Protein AF-A0A959X731-F1 (afdb_monomer)

Foldseek 3Di:
DVLVVVLVVLLPDDDDDVVVCVVVVVVQLVVQLVVQVVCCVVVLAAPPDR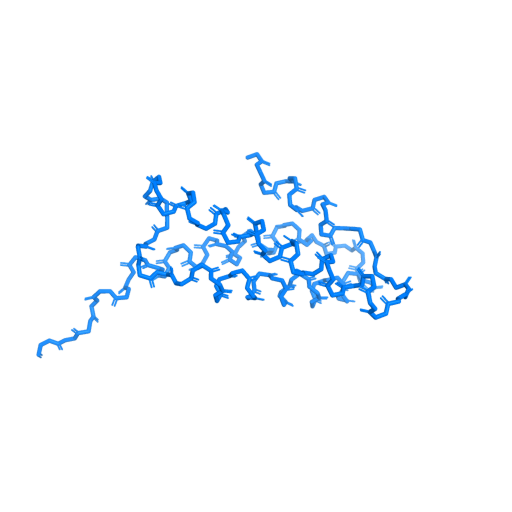SNVLSVVLVVLSVVQNVVCVVPVVDDSSVVSVVVVNVNSVVRVVVPDDDD

Secondary structure (DSSP, 8-state):
-HHHHHHHHHTS---S-HHHHHHHHHHHHHHHHHHHHHHHHTTSS-TTS-HHHHHHHHHHHHHHHHHHHHH-TT--HHHHHHHHHHHHHHHHTTTT----

Nearest PDB structures (foldseek):
  5gpa-assembly1_B  TM=6.880E-01  e=8.996E-01  Halalkalibacterium halodurans C-125
  3whc-assembly3_F  TM=6.532E-01  e=7.529E-01  Bacillus subtilis subsp. subtilis str. 168
  3eup-assembly1_B  TM=7.053E-01  e=1.446E+00  Cytophaga hutchinsonii ATCC 33406
  5h9t-assembly4_H  TM=6.123E-01  e=1.629E+00  Pseudomonas aeruginosa PAO1
  4yze-assembly2_D  TM=6.148E-01  e=4.210E+00  Escherichia coli K-12

Sequence (100 aa):
QLYIEFSAEASIGLHPAHGFFTERYDWVRGQLEQIVRGAQASGEMGPEADPAEVAALIVAAADGLQQQWLLDRSIDMAARLRRLWDGVVAHSHRAVVTQS

Solvent-accessible surface area (backbone atoms only — not comparable to full-atom values): 5773 Å² total; per-residue (Å²): 113,70,65,63,54,53,41,57,61,71,63,61,82,87,88,89,55,77,71,67,46,51,60,51,49,54,48,52,39,54,51,40,24,51,50,43,50,50,31,32,77,71,63,68,26,28,84,81,49,56,35,66,60,54,23,51,52,53,50,55,50,49,57,54,42,51,58,49,31,74,77,38,78,84,56,59,56,55,66,51,56,46,55,50,51,54,50,48,33,66,47,31,66,55,75,79,79,71,83,132

Mean predicted aligned error: 8.48 Å

Radius of gyration: 14.85 Å; Cα contacts (8 Å, |Δi|>4): 57; chains: 1; bounding box: 30×29×49 Å

Structure (mmCIF, N/CA/C/O backbone):
data_AF-A0A959X731-F1
#
_entry.id   AF-A0A959X731-F1
#
loop_
_atom_site.group_PDB
_atom_site.id
_atom_site.type_symbol
_atom_site.label_atom_id
_atom_site.label_alt_id
_atom_site.label_comp_id
_atom_site.label_asym_id
_atom_site.label_entity_id
_atom_site.label_seq_id
_atom_site.pdbx_PDB_ins_code
_atom_site.Cartn_x
_atom_site.Cartn_y
_atom_site.Cartn_z
_atom_site.occupancy
_atom_site.B_iso_or_equiv
_atom_site.auth_seq_id
_atom_site.auth_comp_id
_atom_site.auth_asym_id
_atom_site.auth_atom_id
_atom_site.pdbx_PDB_model_num
ATOM 1 N N . GLN A 1 1 ? -13.848 -2.359 -6.146 1.00 45.94 1 GLN A N 1
ATOM 2 C CA . GLN A 1 1 ? -13.688 -1.585 -7.396 1.00 45.94 1 GLN A CA 1
ATOM 3 C C . GLN A 1 1 ? -12.411 -0.740 -7.361 1.00 45.94 1 GLN A C 1
ATOM 5 O O . GLN A 1 1 ? -11.593 -0.913 -8.250 1.00 45.94 1 GLN A O 1
ATOM 10 N N . LEU A 1 2 ? -12.156 0.005 -6.275 1.00 50.59 2 LEU A N 1
ATOM 11 C CA . LEU A 1 2 ? -10.950 0.833 -6.060 1.00 50.59 2 LEU A CA 1
ATOM 12 C C . LEU A 1 2 ? -9.592 0.133 -6.275 1.00 50.59 2 LEU A C 1
ATOM 14 O O . LEU A 1 2 ? -8.636 0.717 -6.754 1.00 50.59 2 LEU A O 1
ATOM 18 N N . TYR A 1 3 ? -9.490 -1.148 -5.942 1.00 45.25 3 TYR A N 1
ATOM 19 C CA . TYR A 1 3 ? -8.245 -1.897 -6.102 1.00 45.25 3 TYR A CA 1
ATOM 20 C C . TYR A 1 3 ? -7.847 -2.159 -7.563 1.00 45.25 3 TYR A C 1
ATOM 22 O O . TYR A 1 3 ? -6.668 -2.240 -7.890 1.00 45.25 3 TYR A O 1
ATOM 30 N N . ILE A 1 4 ? -8.839 -2.319 -8.445 1.00 46.81 4 ILE A N 1
ATOM 31 C CA . ILE A 1 4 ? -8.597 -2.441 -9.888 1.00 46.81 4 ILE A CA 1
ATOM 32 C C . ILE A 1 4 ? -8.070 -1.100 -10.414 1.00 46.81 4 ILE A C 1
ATOM 34 O O . ILE A 1 4 ? -7.181 -1.075 -11.255 1.00 46.81 4 ILE A O 1
ATOM 38 N N . GLU A 1 5 ? -8.572 0.001 -9.856 1.00 47.31 5 GLU A N 1
ATOM 39 C CA . GLU A 1 5 ? -8.141 1.368 -10.152 1.00 47.31 5 GLU A CA 1
ATOM 40 C C . GLU A 1 5 ? -6.696 1.609 -9.685 1.00 47.31 5 GLU A C 1
ATOM 42 O O . GLU A 1 5 ? -5.849 1.998 -10.485 1.00 47.31 5 GLU A O 1
ATOM 47 N N . PHE A 1 6 ? -6.362 1.216 -8.451 1.00 49.94 6 PHE A N 1
ATOM 48 C CA . PHE A 1 6 ? -4.987 1.248 -7.943 1.00 49.94 6 PHE A CA 1
ATOM 49 C C . PHE A 1 6 ? -4.038 0.355 -8.761 1.00 49.94 6 PHE A C 1
ATOM 51 O O . PHE A 1 6 ? -2.907 0.736 -9.053 1.00 49.94 6 PHE A O 1
ATOM 58 N N . SER A 1 7 ? -4.501 -0.820 -9.197 1.00 47.62 7 SER A N 1
ATOM 59 C CA . SER A 1 7 ? -3.718 -1.702 -10.068 1.00 47.62 7 SER A CA 1
ATOM 60 C C . SER A 1 7 ? -3.446 -1.098 -11.449 1.00 47.62 7 SER A C 1
ATOM 62 O O . SER A 1 7 ? -2.400 -1.384 -12.039 1.00 47.62 7 SER A O 1
ATOM 64 N N . ALA A 1 8 ? -4.378 -0.307 -11.985 1.00 45.88 8 ALA A N 1
ATOM 65 C CA . ALA A 1 8 ? -4.186 0.393 -13.249 1.00 45.88 8 ALA A CA 1
ATOM 66 C C . ALA A 1 8 ? -3.155 1.522 -13.095 1.00 45.88 8 ALA A C 1
ATOM 68 O O . ALA A 1 8 ? -2.279 1.666 -13.947 1.00 45.88 8 ALA A O 1
ATOM 69 N N . GLU A 1 9 ? -3.186 2.257 -11.980 1.00 44.16 9 GLU A N 1
ATOM 70 C CA . GLU A 1 9 ? -2.203 3.308 -11.688 1.00 44.16 9 GLU A CA 1
ATOM 71 C C . GLU A 1 9 ? -0.804 2.755 -11.380 1.00 44.16 9 GLU A C 1
ATOM 73 O O . GLU A 1 9 ? 0.191 3.323 -11.834 1.00 44.16 9 GLU A O 1
ATOM 78 N N . ALA A 1 10 ? -0.715 1.608 -10.698 1.00 49.66 10 ALA A N 1
ATOM 79 C CA . ALA A 1 10 ? 0.543 0.903 -10.433 1.00 49.66 10 ALA A CA 1
ATOM 80 C C . ALA A 1 10 ? 1.200 0.332 -11.706 1.00 49.66 10 ALA A C 1
ATOM 82 O O . ALA A 1 10 ? 2.389 0.020 -11.709 1.00 49.66 10 ALA A O 1
ATOM 83 N N . SER A 1 11 ? 0.443 0.211 -12.803 1.00 46.25 11 SER A N 1
ATOM 84 C CA . SER A 1 11 ? 0.958 -0.235 -14.105 1.00 46.25 11 SER A CA 1
ATOM 85 C C . SER A 1 11 ? 1.591 0.903 -14.925 1.00 46.25 11 SER A C 1
ATOM 87 O O . SER A 1 11 ? 2.113 0.661 -16.017 1.00 46.25 11 SER A O 1
ATOM 89 N N . ILE A 1 12 ? 1.573 2.147 -14.429 1.00 46.38 12 ILE A N 1
ATOM 90 C CA . ILE A 1 12 ? 2.178 3.294 -15.115 1.00 46.38 12 ILE A CA 1
ATOM 91 C C . ILE A 1 12 ? 3.696 3.273 -14.875 1.00 46.38 12 ILE A C 1
ATOM 93 O O . ILE A 1 12 ? 4.193 3.653 -13.818 1.00 46.38 12 ILE A O 1
ATOM 97 N N . GLY A 1 13 ? 4.423 2.793 -15.888 1.00 44.88 13 GLY A N 1
ATOM 98 C CA . GLY A 1 13 ? 5.879 2.649 -15.914 1.00 44.88 13 GLY A CA 1
ATOM 99 C C . GLY A 1 13 ? 6.669 3.887 -15.458 1.00 44.88 13 GLY A C 1
ATOM 100 O O . GLY A 1 13 ? 6.341 5.020 -15.804 1.00 44.88 13 GLY A O 1
ATOM 101 N N . LEU A 1 14 ? 7.750 3.650 -14.707 1.00 50.59 14 LEU A N 1
ATOM 102 C CA . LEU A 1 14 ? 8.647 4.663 -14.137 1.00 50.59 14 LEU A CA 1
ATOM 103 C C . LEU A 1 14 ? 9.920 4.852 -14.992 1.00 50.59 14 LEU A C 1
ATOM 105 O O . LEU A 1 14 ? 10.562 3.856 -15.321 1.00 50.59 14 LEU A O 1
ATOM 109 N N . HIS A 1 15 ? 10.272 6.117 -15.305 1.00 40.88 15 HIS A N 1
ATOM 110 C CA . HIS A 1 15 ? 11.600 6.811 -15.234 1.00 40.88 15 HIS A CA 1
ATOM 111 C C . HIS A 1 15 ? 11.672 8.019 -16.220 1.00 40.88 15 HIS A C 1
ATOM 113 O O . HIS A 1 15 ? 11.077 7.880 -17.288 1.00 40.88 15 HIS A O 1
ATOM 119 N N . PRO A 1 16 ? 12.428 9.149 -16.017 1.00 46.78 16 PRO A N 1
ATOM 120 C CA . PRO A 1 16 ? 13.201 9.708 -14.878 1.00 46.78 16 PRO A CA 1
ATOM 121 C C . PRO A 1 16 ? 12.849 11.199 -14.494 1.00 46.78 16 PRO A C 1
ATOM 123 O O . PRO A 1 16 ? 12.557 12.000 -15.372 1.00 46.78 16 PRO A O 1
ATOM 126 N N . ALA A 1 17 ? 12.958 11.603 -13.212 1.00 39.66 17 ALA A N 1
ATOM 127 C CA . ALA A 1 17 ? 13.274 12.961 -12.691 1.00 39.66 17 ALA A CA 1
ATOM 128 C C . ALA A 1 17 ? 12.982 13.020 -11.177 1.00 39.66 17 ALA A C 1
ATOM 130 O O . ALA A 1 17 ? 11.829 13.037 -10.757 1.00 39.66 17 ALA A O 1
ATOM 131 N N . HIS A 1 18 ? 14.025 13.038 -10.346 1.00 41.59 18 HIS A N 1
ATOM 132 C CA . HIS A 1 18 ? 13.937 12.838 -8.891 1.00 41.59 18 HIS A CA 1
ATOM 133 C C . HIS A 1 18 ? 12.929 13.772 -8.181 1.00 41.59 18 HIS A C 1
ATOM 135 O O . HIS A 1 18 ? 12.204 13.314 -7.309 1.00 41.59 18 HIS A O 1
ATOM 141 N N . GLY A 1 19 ? 12.800 15.036 -8.612 1.00 39.59 19 GLY A N 1
ATOM 142 C CA . GLY A 1 19 ? 11.834 15.990 -8.040 1.00 39.59 19 GLY A CA 1
ATOM 143 C C . GLY A 1 19 ? 10.373 15.749 -8.444 1.00 39.59 19 GLY A C 1
ATOM 144 O O . GLY A 1 19 ? 9.482 15.891 -7.616 1.00 39.59 19 GLY A O 1
ATOM 145 N N . 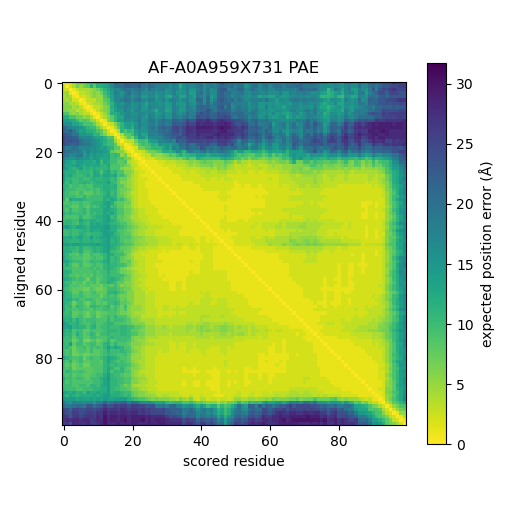PHE A 1 20 ? 1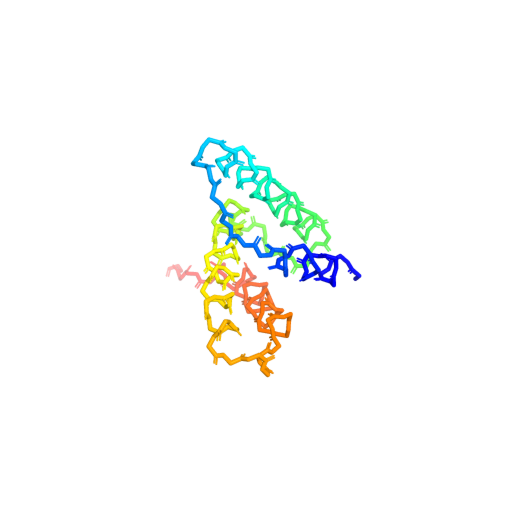0.124 15.301 -9.679 1.00 41.97 20 PHE A N 1
ATOM 146 C CA . PHE A 1 20 ? 8.778 14.921 -10.134 1.00 41.97 20 PHE A CA 1
ATOM 147 C C . PHE A 1 20 ? 8.315 13.605 -9.487 1.00 41.97 20 PHE A C 1
ATOM 149 O O . PHE A 1 20 ? 7.119 13.365 -9.327 1.00 41.97 20 PHE A O 1
ATOM 156 N N . PHE A 1 21 ? 9.265 12.753 -9.080 1.00 54.47 21 PHE A N 1
ATOM 157 C CA . PHE A 1 21 ? 8.962 11.513 -8.374 1.00 54.47 21 PHE A CA 1
ATOM 158 C C . PHE A 1 21 ? 8.590 11.721 -6.916 1.00 54.47 21 PHE A C 1
ATOM 160 O O . PHE A 1 21 ? 7.663 11.054 -6.485 1.00 54.47 21 PHE A O 1
ATOM 167 N N . THR A 1 22 ? 9.234 12.624 -6.175 1.00 61.91 22 THR A N 1
ATOM 168 C CA . THR A 1 22 ? 8.916 12.804 -4.748 1.00 61.91 22 THR A CA 1
ATOM 169 C C . THR A 1 22 ? 7.488 13.301 -4.545 1.00 61.91 22 THR A C 1
ATOM 171 O O . THR A 1 22 ? 6.736 12.681 -3.805 1.00 61.91 22 THR A O 1
ATOM 174 N N . GLU A 1 23 ? 7.059 14.333 -5.279 1.00 64.19 23 GLU A N 1
ATOM 175 C CA . GLU A 1 23 ? 5.690 14.863 -5.165 1.00 64.19 23 GLU A CA 1
ATOM 176 C C . GLU A 1 23 ? 4.635 13.827 -5.573 1.00 64.19 23 GLU A C 1
A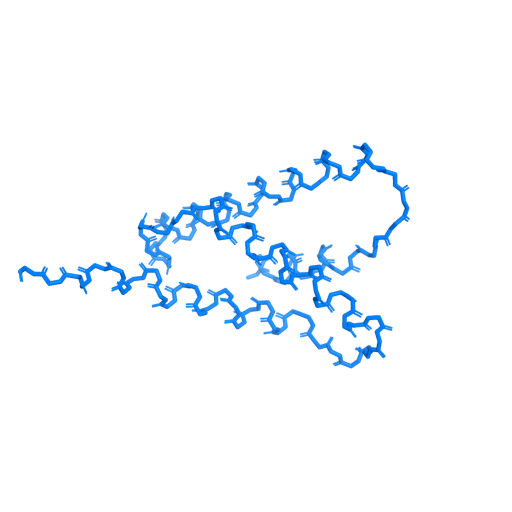TOM 178 O O . GLU A 1 23 ? 3.604 13.679 -4.915 1.00 64.19 23 GLU A O 1
ATOM 183 N N . ARG A 1 24 ? 4.901 13.059 -6.637 1.00 68.88 24 ARG A N 1
ATOM 184 C CA . ARG A 1 24 ? 4.007 11.979 -7.071 1.00 68.88 24 ARG A CA 1
ATOM 185 C C . ARG A 1 24 ? 4.000 10.813 -6.082 1.00 68.88 24 ARG A C 1
ATOM 187 O O . ARG A 1 24 ? 2.949 10.225 -5.860 1.00 68.88 24 ARG A O 1
ATOM 194 N N . TYR A 1 25 ? 5.143 10.481 -5.498 1.00 72.69 25 TYR A N 1
ATOM 195 C CA . TYR A 1 25 ? 5.288 9.415 -4.511 1.00 72.69 25 TYR A CA 1
ATOM 196 C C . TYR A 1 25 ? 4.563 9.762 -3.209 1.00 72.69 25 TYR A C 1
ATOM 198 O O . TYR A 1 25 ? 3.784 8.953 -2.707 1.00 72.69 25 TYR A O 1
ATOM 206 N N . ASP A 1 26 ? 4.734 10.989 -2.717 1.00 80.62 26 ASP A N 1
ATOM 207 C CA . ASP A 1 26 ? 4.025 11.506 -1.546 1.00 80.62 26 ASP A CA 1
ATOM 208 C C . ASP A 1 26 ? 2.518 11.580 -1.803 1.00 80.62 26 ASP A C 1
ATOM 210 O O . ASP A 1 26 ? 1.720 11.215 -0.938 1.00 80.62 26 ASP A O 1
ATOM 214 N N . TRP A 1 27 ? 2.111 11.960 -3.019 1.00 81.06 27 TRP A N 1
ATOM 215 C CA . TRP A 1 27 ? 0.708 11.919 -3.423 1.00 81.06 27 TRP A CA 1
ATOM 216 C C . TRP A 1 27 ? 0.142 10.492 -3.402 1.00 81.06 27 TRP A C 1
ATOM 218 O O . TRP A 1 27 ? -0.900 10.272 -2.785 1.00 81.06 27 TRP A O 1
ATOM 228 N N . VAL A 1 28 ? 0.829 9.509 -4.004 1.00 82.31 28 VAL A N 1
ATOM 229 C CA . VAL A 1 28 ? 0.392 8.096 -4.002 1.00 82.31 28 VAL A CA 1
ATOM 230 C C . VAL A 1 28 ? 0.300 7.549 -2.577 1.00 82.31 28 VAL A C 1
ATOM 232 O O . VAL A 1 28 ? -0.697 6.913 -2.228 1.00 82.31 28 VAL A O 1
ATOM 235 N N . ARG A 1 29 ? 1.297 7.826 -1.728 1.00 87.06 29 ARG A N 1
ATOM 236 C CA . ARG A 1 29 ? 1.263 7.443 -0.309 1.00 87.06 29 ARG A CA 1
ATOM 237 C C . ARG A 1 29 ? 0.079 8.072 0.410 1.00 87.06 29 ARG A C 1
ATOM 239 O O . ARG A 1 29 ? -0.665 7.357 1.074 1.00 87.06 29 ARG A O 1
ATOM 246 N N . GLY A 1 30 ? -0.149 9.369 0.212 1.00 87.75 30 GLY A N 1
ATOM 247 C CA . GLY A 1 30 ? -1.284 10.076 0.794 1.00 87.75 30 GLY A CA 1
ATOM 248 C C . GLY A 1 30 ? -2.627 9.462 0.393 1.00 87.75 30 GLY A C 1
ATOM 249 O O . GLY A 1 30 ? -3.485 9.272 1.254 1.00 87.75 30 GLY A O 1
ATOM 250 N N . GLN A 1 31 ? -2.804 9.091 -0.880 1.00 87.25 31 GLN A N 1
ATOM 251 C CA . GLN A 1 31 ? -4.012 8.395 -1.342 1.00 87.25 31 GLN A CA 1
ATOM 252 C C . GLN A 1 31 ? -4.175 7.028 -0.668 1.00 87.25 31 GLN A C 1
ATOM 254 O O . GLN A 1 31 ? -5.252 6.712 -0.164 1.00 87.25 31 GLN A O 1
ATOM 259 N N . LEU A 1 32 ? -3.105 6.234 -0.604 1.00 87.94 32 LEU A N 1
ATOM 260 C CA . LEU A 1 32 ? -3.126 4.926 0.052 1.00 87.94 32 LEU A CA 1
ATOM 261 C C . LEU A 1 32 ? -3.461 5.018 1.539 1.00 87.94 32 LEU A C 1
ATOM 263 O O . LEU A 1 32 ? -4.251 4.218 2.035 1.00 87.94 32 LEU A O 1
ATOM 267 N N . GLU A 1 33 ? -2.935 6.012 2.246 1.00 94.62 33 GLU A N 1
ATOM 268 C CA . GLU A 1 33 ? -3.311 6.226 3.640 1.00 94.62 33 GLU A CA 1
ATOM 269 C C . GLU A 1 33 ? -4.801 6.561 3.795 1.00 94.62 33 GLU A C 1
ATOM 271 O O . GLU A 1 33 ? -5.436 6.090 4.738 1.00 94.62 33 GLU A O 1
ATOM 276 N N . GLN A 1 34 ? -5.386 7.355 2.885 1.00 94.06 34 GLN A N 1
ATOM 277 C CA . GLN A 1 34 ? -6.833 7.610 2.910 1.00 94.06 34 GLN A CA 1
ATOM 278 C C . GLN A 1 34 ? -7.637 6.335 2.649 1.00 94.06 34 GLN A C 1
ATOM 280 O O . GLN A 1 34 ? -8.673 6.128 3.279 1.00 94.06 34 GLN A O 1
ATOM 285 N N . ILE A 1 35 ? -7.149 5.458 1.769 1.00 92.12 35 ILE A N 1
ATOM 286 C CA . ILE A 1 35 ? -7.762 4.148 1.521 1.00 92.12 35 ILE A CA 1
ATOM 287 C C . ILE A 1 35 ? -7.738 3.302 2.794 1.00 92.12 35 ILE A C 1
ATOM 289 O O . ILE A 1 35 ? -8.766 2.738 3.167 1.00 92.12 35 ILE A O 1
ATOM 293 N N . VAL A 1 36 ? -6.604 3.259 3.497 1.00 94.12 36 VAL A N 1
ATOM 294 C CA . VAL A 1 36 ? -6.491 2.545 4.775 1.00 94.12 36 VAL A CA 1
ATOM 295 C C . VAL A 1 36 ? -7.444 3.129 5.818 1.00 94.12 36 VAL A C 1
ATOM 297 O O . VAL A 1 36 ? -8.204 2.379 6.427 1.00 94.12 36 VAL A O 1
ATOM 300 N N . ARG A 1 37 ? -7.498 4.458 5.964 1.00 95.31 37 ARG A N 1
ATOM 301 C CA . ARG A 1 37 ? -8.447 5.125 6.873 1.00 95.31 37 ARG A CA 1
ATOM 302 C C . ARG A 1 37 ? -9.906 4.811 6.525 1.00 95.31 37 ARG A C 1
ATOM 304 O O . ARG A 1 37 ? -10.715 4.582 7.421 1.00 95.31 37 ARG A O 1
ATOM 311 N N . GLY A 1 38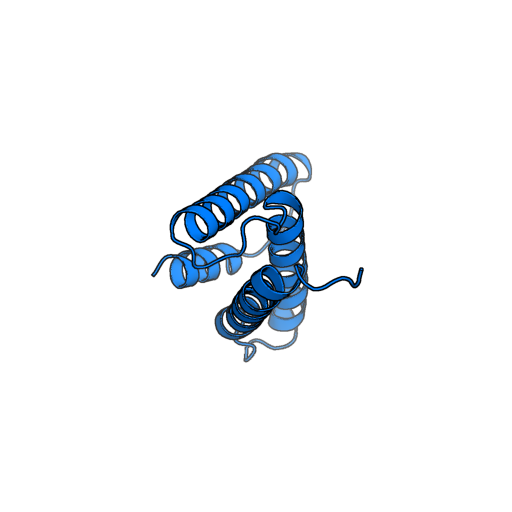 ? -10.251 4.742 5.239 1.00 94.81 38 GLY A N 1
ATOM 312 C CA . GLY A 1 38 ? -11.577 4.316 4.780 1.00 94.81 38 GLY A CA 1
ATOM 313 C C . GLY A 1 38 ? -11.884 2.848 5.103 1.00 94.81 38 GLY A C 1
ATOM 314 O O . GLY A 1 38 ? -12.989 2.520 5.544 1.00 94.81 38 GLY A O 1
ATOM 315 N N . ALA A 1 39 ? -10.898 1.962 4.949 1.00 93.12 39 ALA A N 1
ATOM 316 C CA . ALA A 1 39 ? -11.011 0.556 5.333 1.00 93.12 39 ALA A CA 1
ATOM 317 C C . ALA A 1 39 ? -11.187 0.391 6.854 1.00 93.12 39 ALA A C 1
ATOM 319 O O . ALA A 1 39 ? -11.977 -0.437 7.298 1.00 93.12 39 ALA A O 1
ATOM 320 N N . GLN A 1 40 ? -10.523 1.220 7.663 1.00 95.62 40 GLN A N 1
ATOM 321 C CA . GLN A 1 40 ? -10.728 1.259 9.115 1.00 95.62 40 GLN A CA 1
ATOM 322 C C . GLN A 1 40 ? -12.126 1.765 9.480 1.00 95.62 40 GLN A C 1
ATOM 324 O O . GLN A 1 40 ? -12.825 1.138 10.272 1.00 95.62 40 GLN A O 1
ATOM 329 N N . ALA A 1 41 ? -12.576 2.859 8.859 1.00 95.50 41 ALA A N 1
ATOM 330 C CA . ALA A 1 41 ? -13.897 3.438 9.112 1.00 95.50 41 ALA A CA 1
ATOM 331 C C . ALA A 1 41 ? -15.056 2.487 8.756 1.00 95.50 41 ALA A C 1
ATOM 333 O O . ALA A 1 41 ? -16.125 2.563 9.359 1.00 95.50 41 ALA A O 1
ATOM 334 N N . SER A 1 42 ? -14.848 1.585 7.794 1.00 94.62 42 SER A N 1
ATOM 335 C CA . SER A 1 42 ? -15.818 0.550 7.407 1.00 94.62 42 SER A CA 1
ATOM 336 C C . SER A 1 42 ? -15.687 -0.760 8.196 1.00 94.62 42 SER A C 1
ATOM 338 O O . SER A 1 42 ? -16.519 -1.650 8.030 1.00 94.62 42 SER A O 1
ATOM 340 N N . GLY A 1 43 ? -14.670 -0.889 9.055 1.00 93.88 43 GLY A N 1
ATOM 341 C CA . GLY A 1 43 ? -14.378 -2.106 9.815 1.00 93.88 43 GLY A CA 1
ATOM 342 C C . GLY A 1 43 ? -13.696 -3.218 9.010 1.00 93.88 43 GLY A C 1
ATOM 343 O O . GLY A 1 43 ? -13.467 -4.297 9.554 1.00 93.88 43 GLY A O 1
ATOM 344 N N . GLU A 1 44 ? -13.350 -2.981 7.739 1.00 93.75 44 GLU A N 1
ATOM 345 C CA . GLU A 1 44 ? -12.564 -3.921 6.929 1.00 93.75 44 GLU A CA 1
ATOM 346 C C . GLU A 1 44 ? -11.176 -4.121 7.545 1.00 93.75 44 GLU A C 1
ATOM 348 O O . GLU A 1 44 ? -10.734 -5.256 7.709 1.00 93.75 44 GLU A O 1
ATOM 353 N N . MET A 1 45 ? -10.513 -3.034 7.945 1.00 95.00 45 MET A N 1
ATOM 354 C CA . MET A 1 45 ? -9.187 -3.058 8.565 1.00 95.00 45 MET A CA 1
ATOM 355 C C . MET A 1 45 ? -9.261 -2.749 10.065 1.00 95.00 45 MET A C 1
ATOM 357 O O . MET A 1 45 ? -10.068 -1.932 10.503 1.00 95.00 45 MET A O 1
ATOM 361 N N . GLY A 1 46 ? -8.405 -3.399 10.854 1.00 94.38 46 GLY A N 1
ATOM 362 C CA . GLY A 1 46 ? -8.294 -3.169 12.291 1.00 94.38 46 GLY A CA 1
ATOM 363 C C . GLY A 1 46 ? -7.818 -1.744 12.616 1.00 94.38 46 GLY A C 1
ATOM 364 O O . GLY A 1 46 ? -6.980 -1.193 11.891 1.00 94.38 46 GLY A O 1
ATOM 365 N N . PRO A 1 47 ? -8.314 -1.136 13.710 1.00 92.94 47 PRO A N 1
ATOM 366 C CA . PRO A 1 47 ? -8.005 0.253 14.064 1.00 92.94 47 PRO A CA 1
ATOM 367 C C . PRO A 1 47 ? -6.535 0.470 14.455 1.00 92.94 47 PRO A C 1
ATOM 369 O O . PRO A 1 47 ? -6.036 1.582 14.345 1.00 92.94 47 PRO A O 1
ATOM 372 N N . GLU A 1 48 ? -5.835 -0.593 14.856 1.00 91.12 48 GLU A N 1
ATOM 373 C CA . GLU A 1 48 ? -4.429 -0.548 15.280 1.00 91.12 48 GLU A CA 1
ATOM 374 C C . GLU A 1 48 ? -3.432 -0.583 14.109 1.00 91.12 48 GLU A C 1
ATOM 376 O O . GLU A 1 48 ? -2.228 -0.440 14.312 1.00 91.12 48 GLU A O 1
ATOM 381 N N . ALA A 1 49 ? -3.897 -0.809 12.876 1.00 93.06 49 ALA A N 1
ATOM 382 C CA . ALA A 1 49 ? -3.023 -0.727 11.711 1.00 93.06 49 ALA A CA 1
ATOM 383 C C . ALA A 1 49 ? -2.639 0.735 11.443 1.00 93.06 49 ALA A C 1
ATOM 385 O O . ALA A 1 49 ? -3.512 1.571 11.222 1.00 93.06 49 ALA A O 1
ATOM 386 N N . ASP A 1 50 ? -1.342 1.039 11.414 1.00 95.94 50 ASP A N 1
ATOM 387 C CA . ASP A 1 50 ? -0.862 2.368 11.034 1.00 95.94 50 ASP A CA 1
ATOM 388 C C . ASP A 1 50 ? -1.065 2.592 9.518 1.00 95.94 50 ASP A C 1
ATOM 390 O O . ASP A 1 50 ? -0.458 1.877 8.707 1.00 95.94 50 ASP A O 1
ATOM 394 N N . PRO A 1 51 ? -1.884 3.580 9.099 1.00 95.62 51 PRO A N 1
ATOM 395 C CA . PRO A 1 51 ? -2.105 3.874 7.686 1.00 95.62 51 PRO A CA 1
ATOM 396 C C . PRO A 1 51 ? -0.827 4.170 6.901 1.00 95.62 51 PRO A C 1
ATOM 398 O O . PRO A 1 51 ? -0.724 3.764 5.741 1.00 95.62 51 PRO A O 1
ATOM 401 N N . ALA A 1 52 ? 0.136 4.866 7.512 1.00 95.50 52 ALA A N 1
ATOM 402 C CA . ALA A 1 52 ? 1.368 5.278 6.848 1.00 95.50 52 ALA A CA 1
ATOM 403 C C . ALA A 1 52 ? 2.285 4.078 6.576 1.00 95.50 52 ALA A C 1
ATOM 405 O O . ALA A 1 52 ? 2.835 3.958 5.477 1.00 95.50 52 ALA A O 1
ATOM 406 N N . GLU A 1 53 ? 2.397 3.164 7.541 1.00 95.50 53 GLU A N 1
ATOM 407 C CA . GLU A 1 53 ? 3.166 1.922 7.399 1.00 95.50 53 GLU A CA 1
ATOM 408 C C . GLU A 1 53 ? 2.540 0.993 6.356 1.00 95.50 53 GLU A C 1
ATOM 410 O O . GLU A 1 53 ? 3.228 0.488 5.465 1.00 95.50 53 GLU A O 1
ATOM 415 N N . VAL A 1 54 ? 1.215 0.812 6.399 1.00 94.38 54 VAL A N 1
ATOM 416 C CA . VAL A 1 54 ? 0.508 -0.006 5.403 1.00 94.38 54 VAL A CA 1
ATOM 417 C C . VAL A 1 54 ? 0.699 0.569 3.999 1.00 94.38 54 VAL A C 1
ATOM 419 O O . VAL A 1 54 ? 1.042 -0.175 3.077 1.00 94.38 54 VAL A O 1
ATOM 422 N N . ALA A 1 55 ? 0.543 1.884 3.826 1.00 90.25 55 ALA A N 1
ATOM 423 C CA . ALA A 1 55 ? 0.781 2.545 2.545 1.00 90.25 55 ALA A CA 1
ATOM 424 C C . ALA A 1 55 ? 2.220 2.327 2.046 1.00 90.25 55 ALA A C 1
ATOM 426 O O . ALA A 1 55 ? 2.415 1.962 0.885 1.00 90.25 55 ALA A O 1
ATOM 427 N N . ALA A 1 56 ? 3.223 2.484 2.918 1.00 90.06 56 ALA A N 1
ATOM 428 C CA . ALA A 1 56 ? 4.627 2.284 2.562 1.00 90.06 56 ALA A CA 1
ATOM 429 C C . ALA A 1 56 ? 4.915 0.845 2.095 1.00 90.06 56 ALA A C 1
ATOM 431 O O . ALA A 1 56 ? 5.589 0.648 1.081 1.00 90.06 56 ALA A O 1
ATOM 432 N N . LEU A 1 57 ? 4.359 -0.160 2.779 1.00 92.56 57 LEU A N 1
ATOM 433 C CA . LEU A 1 57 ? 4.509 -1.571 2.406 1.00 92.56 57 LEU A CA 1
ATOM 434 C C . LEU A 1 57 ? 3.865 -1.895 1.053 1.00 92.56 57 LEU A C 1
ATOM 436 O O . LEU A 1 57 ? 4.459 -2.618 0.249 1.00 92.56 57 LEU A O 1
ATOM 440 N N . ILE A 1 58 ? 2.671 -1.358 0.782 1.00 89.00 58 ILE A N 1
ATOM 441 C CA . ILE A 1 58 ? 1.990 -1.548 -0.506 1.00 89.00 58 ILE A CA 1
ATOM 442 C C . ILE A 1 58 ? 2.807 -0.935 -1.647 1.00 89.00 58 ILE A C 1
ATOM 444 O O . ILE A 1 58 ? 2.973 -1.582 -2.683 1.00 89.00 58 ILE A O 1
ATOM 448 N N . VAL A 1 59 ? 3.363 0.265 -1.455 1.00 85.88 59 VAL A N 1
ATOM 449 C CA . VAL A 1 59 ? 4.221 0.915 -2.458 1.00 85.88 59 VAL A CA 1
ATOM 450 C C . VAL A 1 59 ? 5.496 0.108 -2.701 1.00 85.88 59 VAL A C 1
ATOM 452 O O . VAL A 1 59 ? 5.795 -0.219 -3.847 1.00 85.88 59 VAL A O 1
ATOM 455 N N . ALA A 1 60 ? 6.198 -0.309 -1.644 1.00 87.75 60 ALA A N 1
ATOM 456 C CA . ALA A 1 60 ? 7.408 -1.123 -1.779 1.00 87.75 60 ALA A CA 1
ATOM 457 C C . ALA A 1 60 ? 7.143 -2.449 -2.518 1.00 87.75 60 ALA A C 1
ATOM 459 O O . ALA A 1 60 ? 7.945 -2.889 -3.348 1.00 87.75 60 ALA A O 1
ATOM 460 N N . ALA A 1 61 ? 5.997 -3.084 -2.252 1.00 89.94 61 ALA A N 1
ATOM 461 C CA . ALA A 1 61 ? 5.581 -4.281 -2.971 1.00 89.94 61 ALA A CA 1
ATOM 462 C C . ALA A 1 61 ? 5.253 -3.991 -4.443 1.00 89.94 61 ALA A C 1
ATOM 464 O O . ALA A 1 61 ? 5.624 -4.788 -5.306 1.00 89.94 61 ALA A O 1
ATOM 465 N N . ALA A 1 62 ? 4.589 -2.870 -4.742 1.00 84.81 62 ALA A N 1
ATOM 466 C CA . ALA A 1 62 ? 4.274 -2.464 -6.109 1.00 84.81 62 ALA A CA 1
ATOM 467 C C . ALA A 1 62 ? 5.553 -2.227 -6.925 1.00 84.81 62 ALA A C 1
ATOM 469 O O . ALA A 1 62 ? 5.682 -2.790 -8.013 1.00 84.81 62 ALA A O 1
ATOM 470 N N . ASP A 1 63 ? 6.531 -1.513 -6.358 1.00 83.38 63 ASP A N 1
ATOM 471 C CA . ASP A 1 63 ? 7.833 -1.258 -6.983 1.00 83.38 63 ASP A CA 1
ATOM 472 C C . ASP A 1 63 ? 8.577 -2.571 -7.283 1.00 83.38 63 ASP A C 1
ATOM 474 O O . ASP A 1 63 ? 9.035 -2.807 -8.405 1.00 83.38 63 ASP A O 1
ATOM 478 N N . GLY A 1 64 ? 8.648 -3.483 -6.306 1.00 83.81 64 GLY A N 1
ATOM 479 C CA . GLY A 1 64 ? 9.279 -4.793 -6.489 1.00 83.81 64 GLY A CA 1
ATOM 480 C C . GLY A 1 64 ? 8.570 -5.661 -7.536 1.00 83.81 64 GLY A C 1
ATOM 481 O O . GLY A 1 64 ? 9.220 -6.343 -8.333 1.00 83.81 64 GLY A O 1
ATOM 482 N N . LEU A 1 65 ? 7.236 -5.620 -7.576 1.00 85.62 65 LEU A N 1
ATOM 483 C CA . LEU A 1 65 ? 6.435 -6.342 -8.566 1.00 85.62 65 LEU A CA 1
ATOM 484 C C . LEU A 1 65 ? 6.574 -5.754 -9.967 1.00 85.62 65 LEU A C 1
ATOM 486 O O . LEU A 1 65 ? 6.598 -6.519 -10.928 1.00 85.62 65 LEU A O 1
ATOM 490 N N . GLN A 1 66 ? 6.728 -4.437 -10.090 1.00 80.88 66 GLN A N 1
ATOM 491 C CA . GLN A 1 66 ? 6.996 -3.781 -11.365 1.00 80.88 66 GLN A CA 1
ATOM 492 C C . GLN A 1 66 ? 8.337 -4.242 -11.942 1.00 80.88 66 GLN A C 1
ATOM 494 O O . GLN A 1 66 ? 8.412 -4.578 -13.125 1.00 80.88 66 GLN A O 1
ATOM 499 N N . GLN A 1 67 ? 9.379 -4.330 -11.107 1.00 85.44 67 GLN A N 1
ATOM 500 C CA . GLN A 1 67 ? 10.682 -4.864 -11.522 1.00 85.44 67 GLN A CA 1
ATOM 501 C C . GLN A 1 67 ? 10.578 -6.325 -11.974 1.00 85.44 67 GLN A C 1
ATOM 503 O O . GLN A 1 67 ? 11.104 -6.685 -13.025 1.00 85.44 67 GLN A O 1
ATOM 508 N N . GLN A 1 68 ? 9.846 -7.166 -11.237 1.00 88.50 68 GLN A N 1
ATOM 509 C CA . GLN A 1 68 ? 9.616 -8.554 -11.652 1.00 88.50 68 GLN A CA 1
ATOM 510 C C . GLN A 1 68 ? 8.818 -8.641 -12.958 1.00 88.50 68 GLN A C 1
ATOM 512 O O . GLN A 1 68 ? 9.157 -9.444 -13.821 1.00 88.50 68 GLN A O 1
ATOM 517 N N . TRP A 1 69 ? 7.796 -7.804 -13.137 1.00 87.25 69 TRP A N 1
ATOM 518 C CA . TRP A 1 69 ? 6.980 -7.778 -14.351 1.00 87.25 69 TRP A CA 1
ATOM 519 C C . TRP A 1 69 ? 7.770 -7.323 -15.587 1.00 87.25 69 TRP A C 1
ATOM 521 O O . TRP A 1 69 ? 7.492 -7.757 -16.705 1.00 87.25 69 TRP A O 1
ATOM 531 N N . LEU A 1 70 ? 8.784 -6.469 -15.409 1.00 83.69 70 LEU A N 1
ATOM 532 C CA . LEU A 1 70 ? 9.729 -6.114 -16.474 1.00 83.69 70 LEU A CA 1
ATOM 533 C C . LEU A 1 70 ? 10.563 -7.314 -16.945 1.00 83.69 70 LEU A C 1
ATOM 535 O O . LEU A 1 70 ? 10.925 -7.360 -18.120 1.00 83.69 70 LEU A O 1
ATOM 539 N N . LEU A 1 71 ? 10.831 -8.277 -16.059 1.00 91.81 71 LEU A N 1
ATOM 540 C CA . LEU A 1 71 ? 11.529 -9.526 -16.381 1.00 91.81 71 LEU A CA 1
ATOM 541 C C . LEU A 1 71 ? 10.574 -10.596 -16.933 1.00 91.81 71 LEU A C 1
ATOM 543 O O . LEU A 1 71 ? 10.945 -11.342 -17.836 1.00 91.81 71 LEU A O 1
ATOM 547 N N . ASP A 1 72 ? 9.350 -10.658 -16.408 1.00 92.31 72 ASP A N 1
ATOM 548 C CA . ASP A 1 72 ? 8.317 -11.616 -16.795 1.00 92.31 72 ASP A CA 1
ATOM 549 C C . ASP A 1 72 ? 6.934 -10.948 -16.851 1.00 92.31 72 ASP A C 1
ATOM 551 O O . ASP A 1 72 ? 6.255 -10.736 -15.842 1.00 92.31 72 ASP A O 1
ATOM 555 N N . ARG A 1 73 ? 6.483 -10.669 -18.077 1.00 87.44 73 ARG A N 1
ATOM 556 C CA . ARG A 1 73 ? 5.209 -9.991 -18.354 1.00 87.44 73 ARG A CA 1
ATOM 557 C C . ARG A 1 73 ? 3.973 -10.828 -18.006 1.00 87.44 73 ARG A C 1
ATO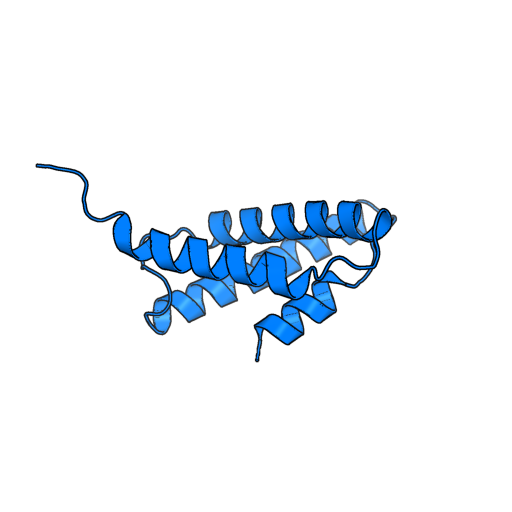M 559 O O . ARG A 1 73 ? 2.873 -10.278 -18.012 1.00 87.44 73 ARG A O 1
ATOM 566 N N . SER A 1 74 ? 4.127 -12.125 -17.720 1.00 93.12 74 SER A N 1
ATOM 567 C CA . SER A 1 74 ? 3.019 -12.995 -17.301 1.00 93.12 74 SER A CA 1
ATOM 568 C C . SER A 1 74 ? 2.582 -12.755 -15.851 1.00 93.12 74 SER A C 1
ATOM 570 O O . SER A 1 74 ? 1.529 -13.233 -15.424 1.00 93.12 74 SER A O 1
ATOM 572 N N . ILE A 1 75 ? 3.373 -11.997 -15.084 1.00 87.06 75 ILE A N 1
ATOM 573 C CA . ILE A 1 75 ? 3.073 -11.677 -13.694 1.00 87.06 75 ILE A CA 1
ATOM 574 C C . ILE A 1 75 ? 1.836 -10.782 -13.598 1.00 87.06 75 ILE A C 1
ATOM 576 O O . ILE A 1 75 ? 1.836 -9.629 -14.018 1.00 87.06 75 ILE A O 1
ATOM 580 N N . ASP A 1 76 ? 0.806 -11.290 -12.930 1.00 86.25 76 ASP A N 1
ATOM 581 C CA . ASP A 1 76 ? -0.335 -10.486 -12.508 1.00 86.25 76 ASP A CA 1
ATOM 582 C C . ASP A 1 76 ? 0.015 -9.700 -11.230 1.00 86.25 76 ASP A C 1
ATOM 584 O O . ASP A 1 76 ? -0.076 -10.207 -10.101 1.00 86.25 76 ASP A O 1
ATOM 588 N N . MET A 1 77 ? 0.469 -8.456 -11.415 1.00 82.06 77 MET A N 1
ATOM 589 C CA . MET A 1 77 ? 0.785 -7.533 -10.318 1.00 82.06 77 MET A CA 1
ATOM 590 C C . MET A 1 77 ? -0.455 -7.241 -9.460 1.00 82.06 77 MET A C 1
ATOM 592 O O . MET A 1 77 ? -0.361 -7.226 -8.229 1.00 82.06 77 MET A O 1
ATOM 596 N N . ALA A 1 78 ? -1.623 -7.102 -10.098 1.00 80.81 78 ALA A N 1
ATOM 597 C CA . ALA A 1 78 ? -2.903 -6.855 -9.445 1.00 80.81 78 ALA A CA 1
ATOM 598 C C . ALA A 1 78 ? -3.259 -8.000 -8.498 1.00 80.81 78 ALA A C 1
ATOM 600 O O . ALA A 1 78 ? -3.583 -7.787 -7.337 1.00 80.81 78 ALA A O 1
ATOM 601 N N . ALA A 1 79 ? -3.172 -9.248 -8.940 1.00 85.88 79 ALA A N 1
ATOM 602 C CA . ALA A 1 79 ? -3.515 -10.368 -8.073 1.00 85.88 79 ALA A CA 1
ATOM 603 C C . ALA A 1 79 ? -2.554 -10.485 -6.875 1.00 85.88 79 ALA A C 1
ATOM 605 O O . ALA A 1 79 ? -2.960 -10.905 -5.790 1.00 85.88 79 ALA A O 1
ATOM 606 N N . ARG A 1 80 ? -1.278 -10.118 -7.044 1.00 90.94 80 ARG A N 1
ATOM 607 C CA . ARG A 1 80 ? -0.257 -10.212 -5.986 1.00 90.94 80 ARG A CA 1
ATOM 608 C C . ARG A 1 80 ? -0.404 -9.131 -4.921 1.00 90.94 80 ARG A C 1
ATOM 610 O O . ARG A 1 80 ? -0.414 -9.465 -3.739 1.00 90.94 80 ARG A O 1
ATOM 617 N N . LEU A 1 81 ? -0.582 -7.876 -5.326 1.00 86.88 81 LEU A N 1
ATOM 618 C CA . LEU A 1 81 ? -0.850 -6.775 -4.396 1.00 86.88 81 LEU A CA 1
ATOM 619 C C . LEU A 1 81 ? -2.161 -7.004 -3.612 1.00 86.88 81 LEU A C 1
ATOM 621 O O . LEU A 1 81 ? -2.261 -6.605 -2.454 1.00 86.88 81 LEU A O 1
ATOM 625 N N . ARG A 1 82 ? -3.133 -7.737 -4.184 1.00 88.81 82 ARG A N 1
ATOM 626 C CA . ARG A 1 82 ? -4.424 -8.002 -3.540 1.00 88.81 82 ARG A CA 1
ATOM 627 C C . ARG A 1 82 ? -4.222 -8.954 -2.386 1.00 88.81 82 ARG A C 1
ATOM 629 O O . ARG A 1 82 ? -4.672 -8.692 -1.282 1.00 88.81 82 ARG A O 1
ATOM 636 N N . ARG A 1 83 ? -3.480 -10.030 -2.647 1.00 94.19 83 ARG A N 1
ATOM 637 C CA . ARG A 1 83 ? -3.113 -11.004 -1.621 1.00 94.19 83 ARG A CA 1
ATOM 638 C C . ARG A 1 83 ? -2.330 -10.362 -0.480 1.00 94.19 83 ARG A C 1
ATOM 640 O O . ARG A 1 83 ? -2.521 -10.757 0.665 1.00 94.19 83 ARG A O 1
ATOM 647 N N . LEU A 1 84 ? -1.475 -9.381 -0.778 1.00 93.62 84 LEU A N 1
ATOM 648 C CA . LEU A 1 84 ? -0.785 -8.613 0.256 1.00 93.62 84 LEU A CA 1
ATOM 649 C C . LEU A 1 84 ? -1.775 -7.800 1.103 1.00 93.62 84 LEU A C 1
ATOM 651 O O . LEU A 1 84 ? -1.749 -7.931 2.324 1.00 93.62 84 LEU A O 1
ATOM 655 N N . TRP A 1 85 ? -2.667 -7.028 0.471 1.00 93.19 85 TRP A N 1
ATOM 656 C CA . TRP A 1 85 ? -3.721 -6.275 1.165 1.00 93.19 85 TRP A CA 1
ATOM 657 C C . TRP A 1 85 ? -4.566 -7.175 2.070 1.00 93.19 85 TRP A C 1
ATOM 659 O O . TRP A 1 85 ? -4.692 -6.903 3.261 1.00 93.19 85 TRP A O 1
ATOM 669 N N . ASP A 1 86 ? -5.069 -8.288 1.536 1.00 93.56 86 ASP A N 1
ATOM 670 C CA . ASP A 1 86 ? -5.905 -9.234 2.277 1.00 93.56 86 ASP A CA 1
ATOM 671 C C . ASP A 1 86 ? -5.150 -9.827 3.484 1.00 93.56 86 ASP A C 1
ATOM 673 O O . ASP A 1 86 ? -5.721 -10.016 4.559 1.00 93.56 86 ASP A O 1
ATOM 677 N N . GLY A 1 87 ? -3.845 -10.083 3.336 1.00 94.12 87 GLY A N 1
ATOM 678 C CA . GLY A 1 87 ? -2.980 -10.545 4.422 1.00 94.12 87 GLY A CA 1
ATOM 679 C C . GLY A 1 87 ? -2.787 -9.502 5.527 1.00 94.12 87 GLY A C 1
ATOM 680 O O . GLY A 1 87 ? -2.871 -9.844 6.711 1.00 94.12 87 GLY A O 1
ATOM 681 N N . VAL A 1 88 ? -2.574 -8.238 5.146 1.00 93.62 88 VAL A N 1
ATOM 682 C CA . VAL A 1 88 ? -2.481 -7.105 6.081 1.00 93.62 88 VAL A CA 1
ATOM 683 C C . VAL A 1 88 ? -3.803 -6.920 6.818 1.00 93.62 88 VAL A C 1
ATOM 685 O O . VAL A 1 88 ? -3.808 -6.890 8.047 1.00 93.62 88 VAL A O 1
ATOM 688 N N . VAL A 1 89 ? -4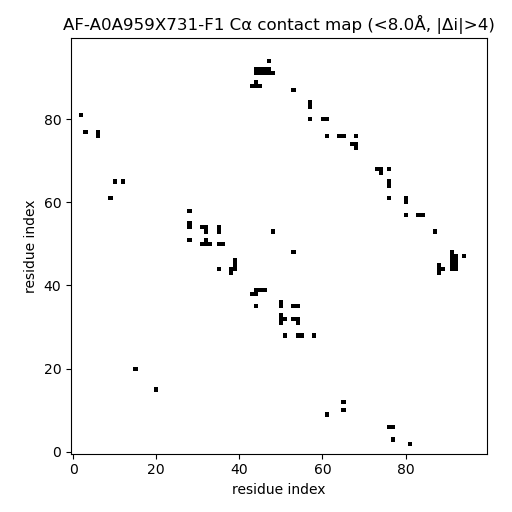.927 -6.898 6.097 1.00 93.44 89 VAL A N 1
ATOM 689 C CA . VAL A 1 89 ? -6.275 -6.836 6.679 1.00 93.44 89 VAL A CA 1
ATOM 690 C C . VAL A 1 89 ? -6.476 -7.966 7.687 1.00 93.44 89 VAL A C 1
ATOM 692 O O . VAL A 1 89 ? -6.790 -7.710 8.849 1.00 93.44 89 VAL A O 1
ATOM 695 N N . ALA A 1 90 ? -6.197 -9.212 7.303 1.00 93.50 90 ALA A N 1
ATOM 696 C CA . ALA A 1 90 ? -6.355 -10.355 8.195 1.00 93.50 90 ALA A CA 1
ATOM 697 C C . ALA A 1 90 ? -5.470 -10.269 9.453 1.00 93.50 90 ALA A C 1
ATOM 699 O O . ALA A 1 90 ? -5.846 -10.794 10.501 1.00 93.50 90 ALA A O 1
ATOM 700 N N . HIS A 1 91 ? -4.287 -9.649 9.370 1.00 92.81 91 HIS A N 1
ATOM 701 C CA . HIS A 1 91 ? -3.393 -9.477 10.518 1.00 92.81 91 HIS A CA 1
ATOM 702 C C . HIS A 1 91 ? -3.751 -8.271 11.391 1.00 92.81 91 HIS A C 1
ATOM 704 O O . HIS A 1 91 ? -3.590 -8.352 12.606 1.00 92.81 91 HIS A O 1
ATOM 710 N N . SER A 1 92 ? -4.295 -7.204 10.805 1.00 92.88 92 SER A N 1
ATOM 711 C CA . SER A 1 92 ? -4.657 -5.973 11.520 1.00 92.88 92 SER A CA 1
ATOM 712 C C . SER A 1 92 ? -5.652 -6.202 12.663 1.00 92.88 92 SER A C 1
ATOM 714 O O . SER A 1 92 ? -5.597 -5.517 13.677 1.00 92.88 92 SER A O 1
ATOM 716 N N . HIS A 1 93 ? -6.508 -7.220 12.547 1.00 85.56 93 HIS A N 1
ATOM 717 C CA . HIS A 1 93 ? -7.469 -7.598 13.590 1.00 85.56 93 HIS A CA 1
ATOM 718 C C . HIS A 1 93 ? -6.882 -8.505 14.682 1.00 85.56 93 HIS A C 1
ATOM 720 O O . HIS A 1 93 ? -7.497 -8.692 15.728 1.00 85.56 93 HIS A O 1
ATOM 726 N N . ARG A 1 94 ? -5.703 -9.102 14.461 1.00 76.38 94 ARG A N 1
ATOM 727 C CA . ARG A 1 94 ? -5.098 -10.083 15.383 1.00 76.38 94 ARG A CA 1
ATOM 728 C C . ARG A 1 94 ? -4.177 -9.464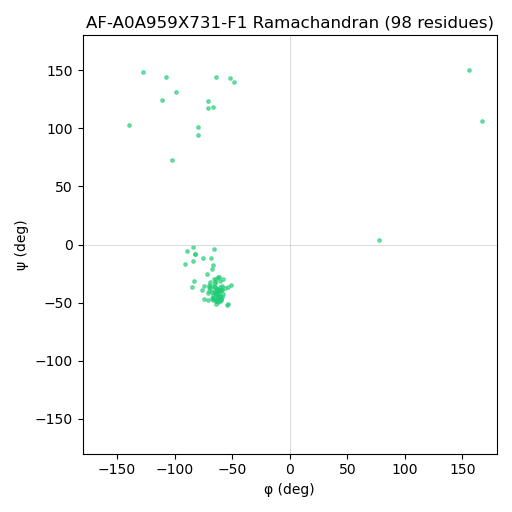 16.432 1.00 76.38 94 ARG A C 1
ATOM 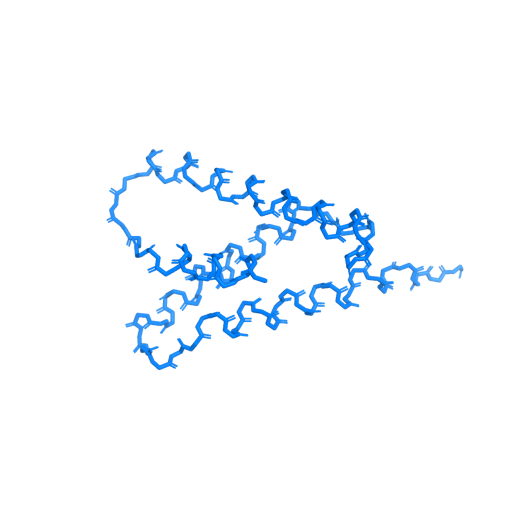730 O O . ARG A 1 94 ? -3.900 -10.123 17.431 1.00 76.38 94 ARG A O 1
ATOM 737 N N . ALA A 1 95 ? -3.730 -8.223 16.239 1.00 61.44 95 ALA A N 1
ATOM 738 C CA . ALA A 1 95 ? -2.734 -7.573 17.098 1.00 61.44 95 ALA A CA 1
ATOM 739 C C . ALA A 1 95 ? -3.198 -7.314 18.553 1.00 61.44 95 ALA A C 1
ATOM 741 O O . ALA A 1 95 ? -2.392 -6.914 19.385 1.00 61.44 95 ALA A O 1
ATOM 742 N N . VAL A 1 96 ? -4.457 -7.606 18.902 1.00 53.47 96 VAL A N 1
ATOM 743 C CA . VAL A 1 96 ? -5.007 -7.394 20.255 1.00 53.47 96 VAL A CA 1
ATOM 744 C C . VAL A 1 96 ? -4.673 -8.528 21.246 1.00 53.47 96 VAL A C 1
ATOM 746 O O . VAL A 1 96 ? -4.887 -8.373 22.444 1.00 53.47 96 VAL A O 1
ATOM 749 N N . VAL A 1 97 ? -4.088 -9.656 20.824 1.00 50.47 97 VAL A N 1
ATOM 750 C CA . VAL A 1 97 ? -3.750 -10.751 21.761 1.00 50.47 97 VAL A CA 1
ATOM 751 C C . VAL A 1 97 ? -2.258 -10.751 22.102 1.00 50.47 97 VAL A C 1
ATOM 753 O O . VAL A 1 97 ? -1.516 -11.628 21.669 1.00 50.47 97 VAL A O 1
ATOM 756 N N . THR A 1 98 ? -1.811 -9.783 22.905 1.00 45.78 98 THR A N 1
ATOM 757 C CA . THR A 1 98 ? -0.580 -9.955 23.698 1.00 45.78 98 THR A CA 1
ATOM 758 C C . THR A 1 98 ? -0.955 -10.047 25.174 1.00 45.78 98 THR A C 1
ATOM 760 O O . THR A 1 98 ? -1.697 -9.222 25.697 1.00 45.78 98 THR A O 1
ATOM 763 N N . GLN A 1 99 ? -0.502 -11.147 25.770 1.00 36.81 99 GLN A N 1
ATOM 764 C CA . GLN A 1 99 ? -0.839 -11.721 27.071 1.00 36.81 99 GLN A CA 1
ATOM 765 C C . GLN A 1 99 ? -0.725 -10.749 28.255 1.00 36.81 99 GLN A C 1
ATOM 767 O O . GLN A 1 99 ? 0.188 -9.927 28.309 1.00 36.81 99 GLN A O 1
ATOM 772 N N . SER A 1 100 ? -1.657 -10.913 29.202 1.00 37.31 100 SER A N 1
ATOM 773 C CA . SER A 1 100 ? -1.557 -10.462 30.599 1.00 37.31 100 SER A CA 1
ATOM 774 C C . SER A 1 100 ? -0.443 -11.170 31.362 1.00 37.31 100 SER A C 1
ATOM 776 O O . SER A 1 100 ? -0.133 -12.327 30.997 1.00 37.31 100 SER A O 1
#

pLDDT: mean 77.27, std 19.94, range [36.81, 95.94]